Protein AF-A0A9X2M838-F1 (afdb_monomer)

Mean predicted aligned error: 7.65 Å

Radius of gyration: 12.62 Å; Cα contacts (8 Å, |Δi|>4): 102; chains: 1; bounding box: 29×28×32 Å

Solvent-accessible surface area (backbone atoms only — not comparable to full-atom values): 4240 Å² total; per-residue (Å²): 124,51,38,65,60,26,83,43,43,74,52,36,65,90,67,53,83,52,89,87,61,78,36,31,33,61,85,77,72,38,72,37,48,59,48,72,78,44,67,57,96,88,40,77,45,82,80,44,78,47,25,37,68,40,72,68,45,56,75,54,73,45,75,64,48,72,89,124

Sequence (68 aa):
MDCNNCKHLNMTELEQTDKRKDHICLKYNKRVFHDGISIRHGIAIKHNSTLYPCWNCWNDNYLNYETR

Organism: NCBI:txid2963284

Foldseek 3Di:
DACLQFPQWPDALVRCPDPVDFTARNVVRDTWDADDFDDDPNDRDPDDSGTDDDPVCVVVVVPRGDPD

Structure (mmCIF, N/CA/C/O backbone):
data_AF-A0A9X2M838-F1
#
_entry.id   AF-A0A9X2M838-F1
#
loop_
_atom_site.group_PDB
_atom_site.id
_atom_site.type_symbol
_atom_site.label_atom_id
_atom_site.label_alt_id
_atom_site.label_comp_id
_atom_site.label_asym_id
_atom_site.label_entity_id
_atom_site.label_seq_id
_atom_site.pdbx_PDB_ins_code
_atom_site.Cartn_x
_atom_site.Cartn_y
_atom_site.Cartn_z
_atom_site.occupancy
_atom_site.B_iso_or_equiv
_atom_site.auth_seq_id
_atom_site.auth_comp_id
_atom_site.auth_asym_id
_atom_site.auth_atom_id
_atom_site.pdbx_PDB_model_num
ATOM 1 N N . MET A 1 1 ? -3.211 7.847 -7.012 1.00 72.44 1 MET A N 1
ATOM 2 C CA . MET A 1 1 ? -3.491 7.327 -5.658 1.00 72.44 1 MET A CA 1
ATOM 3 C C . MET A 1 1 ? -2.744 6.031 -5.499 1.00 72.44 1 MET A C 1
ATOM 5 O O . MET A 1 1 ? -2.843 5.207 -6.396 1.00 72.44 1 MET A O 1
ATOM 9 N N . ASP A 1 2 ? -1.984 5.890 -4.418 1.00 83.06 2 ASP A N 1
ATOM 10 C CA . ASP A 1 2 ? -1.109 4.739 -4.203 1.00 83.06 2 ASP A CA 1
ATOM 11 C C . ASP A 1 2 ? -1.518 3.983 -2.938 1.00 83.06 2 ASP A C 1
ATOM 13 O O . ASP A 1 2 ? -1.467 4.529 -1.832 1.00 83.06 2 ASP A O 1
ATOM 17 N N . CYS A 1 3 ? -1.962 2.735 -3.112 1.00 85.75 3 CYS A N 1
ATOM 18 C CA . CYS A 1 3 ? -2.392 1.842 -2.041 1.00 85.75 3 CYS A CA 1
ATOM 19 C C . CYS A 1 3 ? -1.301 1.598 -0.997 1.00 85.75 3 CYS A C 1
ATOM 21 O O . CYS A 1 3 ? -1.665 1.238 0.118 1.00 85.75 3 CYS A O 1
ATOM 23 N N . ASN A 1 4 ? -0.023 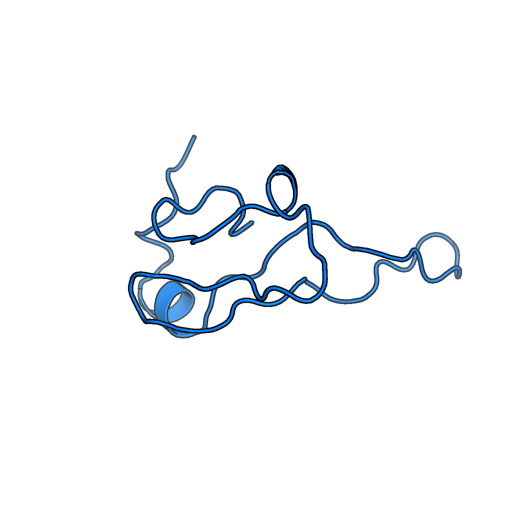1.861 -1.293 1.00 86.00 4 ASN A N 1
ATOM 24 C CA . ASN A 1 4 ? 1.045 1.845 -0.288 1.00 86.00 4 ASN A CA 1
ATOM 25 C C . ASN A 1 4 ? 0.747 2.734 0.936 1.00 86.00 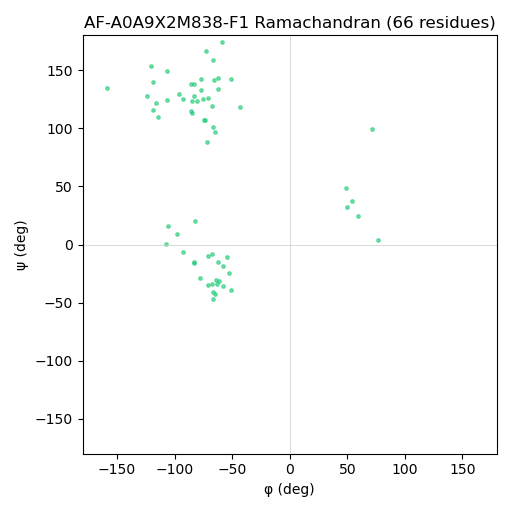4 ASN A C 1
ATOM 27 O O . ASN A 1 4 ? 1.242 2.453 2.019 1.00 86.00 4 ASN A O 1
ATOM 31 N N . ASN A 1 5 ? -0.099 3.762 0.800 1.00 85.12 5 ASN A N 1
ATOM 32 C CA . ASN A 1 5 ? -0.518 4.632 1.909 1.00 85.12 5 ASN A CA 1
ATOM 33 C C . ASN A 1 5 ? -1.889 4.255 2.511 1.00 85.12 5 ASN A C 1
ATOM 35 O O . ASN A 1 5 ? -2.466 5.014 3.288 1.00 85.12 5 ASN A O 1
ATOM 39 N N . CYS A 1 6 ? -2.471 3.119 2.125 1.00 85.94 6 CYS A N 1
ATOM 40 C CA . CYS A 1 6 ? -3.780 2.689 2.608 1.00 85.94 6 CYS A CA 1
ATOM 41 C C . CYS A 1 6 ? -3.649 1.940 3.940 1.00 85.94 6 CYS A C 1
ATOM 43 O O . CYS A 1 6 ? -3.032 0.880 4.005 1.00 85.94 6 CYS A O 1
ATOM 45 N N . LYS A 1 7 ? -4.343 2.413 4.983 1.00 86.19 7 LYS A N 1
ATOM 46 C CA . LYS A 1 7 ? -4.387 1.764 6.313 1.00 86.19 7 LYS A CA 1
ATOM 47 C C . LYS A 1 7 ? -4.988 0.353 6.320 1.00 86.19 7 LYS A C 1
ATOM 49 O O . LYS A 1 7 ? -4.904 -0.364 7.310 1.00 86.19 7 LYS A O 1
ATOM 54 N N . HIS A 1 8 ? -5.669 -0.018 5.239 1.00 89.12 8 HIS A N 1
ATOM 55 C CA . HIS A 1 8 ? -6.284 -1.329 5.067 1.00 89.12 8 HIS A CA 1
ATOM 56 C C . HIS A 1 8 ? -5.506 -2.208 4.087 1.00 89.12 8 HIS A C 1
ATOM 58 O O . HIS A 1 8 ? -6.064 -3.184 3.595 1.00 89.12 8 HIS A O 1
ATOM 64 N N . LEU A 1 9 ? -4.262 -1.867 3.756 1.00 90.94 9 LEU A N 1
ATOM 65 C CA . LEU A 1 9 ? -3.386 -2.741 2.988 1.00 90.94 9 LEU A CA 1
ATOM 66 C C . LEU A 1 9 ? -2.704 -3.751 3.922 1.00 90.94 9 LEU A C 1
ATOM 68 O O . LEU A 1 9 ? -2.298 -3.400 5.024 1.00 90.94 9 LEU A O 1
ATOM 72 N N . ASN A 1 10 ? -2.599 -5.009 3.497 1.00 93.12 10 ASN A N 1
ATOM 73 C CA . ASN A 1 10 ? -1.939 -6.058 4.279 1.00 93.12 10 ASN A CA 1
ATOM 74 C C . ASN A 1 10 ? -0.411 -5.902 4.356 1.00 93.12 10 ASN A C 1
ATOM 76 O O . ASN A 1 10 ? 0.182 -6.287 5.356 1.00 93.12 10 ASN A O 1
ATOM 80 N N . MET A 1 11 ? 0.207 -5.414 3.281 1.00 92.81 11 MET A N 1
ATOM 81 C CA . MET A 1 11 ? 1.634 -5.152 3.156 1.00 92.81 11 MET A CA 1
ATOM 82 C C . MET A 1 11 ? 1.854 -4.136 2.039 1.00 92.81 11 MET A C 1
ATOM 84 O O . MET A 1 11 ? 1.280 -4.269 0.953 1.00 92.81 11 MET A O 1
ATOM 88 N N . THR A 1 12 ? 2.689 -3.142 2.294 1.00 89.69 12 THR A N 1
ATOM 89 C CA . THR A 1 12 ? 3.189 -2.211 1.278 1.00 89.69 12 THR A CA 1
ATOM 90 C C . THR A 1 12 ? 4.211 -2.891 0.365 1.00 89.69 12 THR A C 1
ATOM 92 O O . THR A 1 12 ? 4.724 -3.967 0.671 1.00 89.69 12 THR A O 1
ATOM 95 N N . GLU A 1 13 ? 4.544 -2.257 -0.756 1.00 87.75 13 GLU A N 1
ATOM 96 C CA . GLU A 1 13 ? 5.625 -2.703 -1.642 1.00 87.75 13 GLU A CA 1
ATOM 97 C C . GLU A 1 13 ? 6.974 -2.771 -0.913 1.00 87.75 13 GLU A C 1
ATOM 99 O O . GLU A 1 13 ? 7.772 -3.673 -1.151 1.00 87.75 13 GLU A O 1
ATOM 104 N N . LEU A 1 14 ? 7.225 -1.844 0.018 1.00 87.88 14 LEU A N 1
ATOM 105 C CA . LEU A 1 14 ? 8.459 -1.834 0.807 1.00 87.88 14 LEU A CA 1
ATOM 106 C C . LEU A 1 14 ? 8.542 -3.037 1.758 1.00 87.88 14 LEU A C 1
ATOM 108 O O . LEU A 1 14 ? 9.624 -3.563 2.010 1.00 87.88 14 LEU A O 1
ATOM 112 N N . GLU A 1 15 ? 7.400 -3.473 2.285 1.00 89.62 15 GLU A N 1
ATOM 113 C CA . GLU A 1 15 ? 7.294 -4.614 3.200 1.00 89.62 15 GLU A CA 1
ATOM 114 C C . GLU A 1 15 ? 7.238 -5.961 2.465 1.00 89.62 15 GLU A C 1
ATOM 116 O O . GLU A 1 15 ? 7.460 -7.014 3.076 1.00 89.62 15 GLU A O 1
ATOM 121 N N . GLN A 1 16 ? 6.957 -5.958 1.158 1.00 88.94 16 GLN A N 1
ATOM 122 C CA . GLN A 1 16 ? 6.883 -7.166 0.346 1.00 88.94 16 GLN A CA 1
ATOM 123 C C . GLN A 1 16 ? 8.283 -7.756 0.116 1.00 88.94 16 GLN A C 1
ATOM 125 O O . GLN A 1 16 ? 8.963 -7.519 -0.879 1.00 88.94 16 GLN A O 1
ATOM 130 N N . THR A 1 17 ? 8.704 -8.604 1.049 1.00 87.19 17 THR A N 1
ATOM 131 C CA . THR A 1 17 ? 9.949 -9.382 0.941 1.00 87.19 17 THR A CA 1
ATOM 132 C C . THR A 1 17 ? 9.809 -10.593 0.013 1.00 87.19 17 THR A C 1
ATOM 134 O O . THR A 1 17 ? 10.780 -11.004 -0.622 1.00 87.19 17 THR A O 1
ATOM 137 N N . ASP A 1 18 ? 8.598 -11.147 -0.103 1.00 86.44 18 ASP A N 1
ATOM 138 C CA . ASP A 1 18 ? 8.269 -12.270 -0.983 1.00 86.44 18 ASP A CA 1
ATOM 139 C C . ASP A 1 18 ? 7.294 -11.832 -2.082 1.00 86.44 18 ASP A C 1
ATOM 141 O O . ASP A 1 18 ? 6.107 -11.618 -1.835 1.00 86.44 18 ASP A O 1
ATOM 145 N N . LYS A 1 19 ? 7.793 -11.773 -3.321 1.00 81.50 19 LYS A N 1
ATOM 146 C CA . LYS A 1 19 ? 7.037 -11.351 -4.513 1.00 81.50 19 LYS A CA 1
ATOM 147 C C . LYS A 1 19 ? 5.923 -12.310 -4.933 1.00 81.50 19 LYS A C 1
ATOM 149 O O . LYS A 1 19 ? 5.175 -12.011 -5.859 1.00 81.50 19 LYS A O 1
ATOM 154 N N . ARG A 1 20 ? 5.831 -13.490 -4.314 1.00 85.25 20 ARG A N 1
ATOM 155 C CA . ARG A 1 20 ? 4.713 -14.421 -4.530 1.00 85.25 20 ARG A CA 1
ATOM 156 C C . ARG A 1 20 ? 3.502 -14.068 -3.674 1.00 85.25 20 ARG A C 1
ATOM 158 O O . ARG A 1 20 ? 2.422 -14.593 -3.933 1.00 85.25 20 ARG A O 1
ATOM 165 N N . LYS A 1 21 ? 3.670 -13.224 -2.650 1.00 88.50 21 LYS A N 1
ATOM 166 C CA . LYS A 1 21 ? 2.570 -12.787 -1.794 1.00 88.50 21 LYS A CA 1
ATOM 167 C C . LYS A 1 21 ? 1.835 -11.627 -2.434 1.00 88.50 21 LYS A C 1
ATOM 169 O O . LYS A 1 21 ? 2.432 -10.613 -2.772 1.00 88.50 21 LYS A O 1
ATOM 174 N N . ASP A 1 22 ? 0.525 -11.770 -2.533 1.00 90.25 22 ASP A N 1
ATOM 175 C CA . ASP A 1 22 ? -0.322 -10.721 -3.069 1.00 90.25 22 ASP A CA 1
ATOM 176 C C . ASP A 1 22 ? -0.561 -9.604 -2.053 1.00 90.25 22 ASP A C 1
ATOM 178 O O . ASP A 1 22 ? -0.788 -9.836 -0.859 1.00 90.25 22 ASP A O 1
ATOM 182 N N . HIS A 1 23 ? -0.595 -8.379 -2.564 1.00 90.56 23 HIS A N 1
ATOM 183 C CA . HIS A 1 23 ? -1.142 -7.246 -1.841 1.00 90.56 23 HIS A CA 1
ATOM 184 C C . HIS A 1 23 ? -2.663 -7.401 -1.757 1.00 90.56 23 HIS A C 1
ATOM 186 O O . HIS A 1 23 ? -3.350 -7.573 -2.766 1.00 90.56 23 HIS A O 1
ATOM 192 N N . ILE A 1 24 ? -3.202 -7.337 -0.547 1.00 91.94 24 ILE A N 1
ATOM 193 C CA . ILE A 1 24 ? -4.614 -7.523 -0.234 1.00 91.94 24 ILE A CA 1
ATOM 194 C C . ILE A 1 24 ? -5.114 -6.288 0.509 1.00 91.94 24 ILE A C 1
ATOM 196 O O . ILE A 1 24 ? -4.569 -5.889 1.536 1.00 91.94 24 ILE A O 1
ATOM 200 N N . CYS A 1 25 ? -6.208 -5.714 0.022 1.00 91.56 25 CYS A N 1
ATOM 201 C CA . CYS A 1 25 ? -7.021 -4.795 0.794 1.00 91.56 25 CYS A CA 1
ATOM 202 C C . CYS A 1 25 ? -7.814 -5.590 1.840 1.00 91.56 25 CYS A C 1
ATOM 204 O O . CYS A 1 25 ? -8.779 -6.275 1.502 1.00 91.56 25 CYS A O 1
ATOM 206 N N . LEU A 1 26 ? -7.426 -5.474 3.107 1.00 91.44 26 LEU A N 1
ATOM 207 C CA . LEU A 1 26 ? -8.023 -6.147 4.261 1.00 91.44 26 LEU A CA 1
ATOM 208 C C . LEU A 1 26 ? -9.494 -5.769 4.480 1.00 91.44 26 LEU A C 1
ATOM 210 O O . LEU A 1 26 ? -10.274 -6.604 4.920 1.00 91.44 26 LEU A O 1
ATOM 214 N N . LYS A 1 27 ? -9.899 -4.539 4.129 1.00 90.38 27 LYS A N 1
ATOM 215 C CA . LYS A 1 27 ? -11.285 -4.064 4.310 1.00 90.38 27 LYS A CA 1
ATOM 216 C C . LYS A 1 27 ? -12.291 -4.836 3.452 1.00 90.38 27 LYS A C 1
ATOM 218 O O . LYS A 1 27 ? -13.364 -5.178 3.933 1.00 90.38 27 LYS A O 1
ATOM 223 N N . TYR A 1 28 ? -11.951 -5.105 2.191 1.00 90.00 28 TYR A N 1
ATOM 224 C CA . TYR A 1 28 ? -12.832 -5.822 1.255 1.00 90.00 28 TYR A CA 1
ATOM 225 C C . TYR A 1 28 ? -12.359 -7.248 0.964 1.00 90.00 28 TYR A C 1
ATOM 227 O O . TYR A 1 28 ? -12.984 -7.952 0.172 1.00 90.00 28 TYR A O 1
ATOM 235 N N . ASN A 1 29 ? -11.243 -7.658 1.573 1.00 91.31 29 ASN A N 1
ATOM 236 C CA . ASN A 1 29 ? -10.539 -8.905 1.298 1.00 91.31 29 ASN A CA 1
ATOM 237 C C . ASN A 1 29 ? -10.317 -9.127 -0.213 1.00 91.31 29 ASN A C 1
ATOM 239 O O . ASN A 1 29 ? -10.657 -10.168 -0.779 1.00 91.31 29 ASN A O 1
ATOM 243 N N . LYS A 1 30 ? -9.814 -8.091 -0.897 1.00 89.69 30 LYS A N 1
ATOM 244 C CA . LYS A 1 30 ? -9.581 -8.094 -2.350 1.00 89.69 30 LYS A CA 1
ATOM 245 C C . LYS A 1 30 ? -8.111 -7.898 -2.662 1.00 89.69 30 LYS A C 1
ATOM 247 O O . LYS A 1 30 ? -7.464 -7.048 -2.060 1.00 89.69 30 LYS A O 1
ATOM 252 N N . ARG A 1 31 ? -7.614 -8.629 -3.659 1.00 89.00 31 ARG A N 1
ATOM 253 C CA . ARG A 1 31 ? -6.287 -8.396 -4.229 1.00 89.00 31 ARG A CA 1
ATOM 254 C C . ARG A 1 31 ? -6.210 -7.002 -4.852 1.00 89.00 31 ARG A C 1
ATOM 256 O O . ARG A 1 31 ? -7.122 -6.604 -5.577 1.00 89.00 31 ARG A O 1
ATOM 263 N N . VAL A 1 32 ? -5.128 -6.287 -4.562 1.00 87.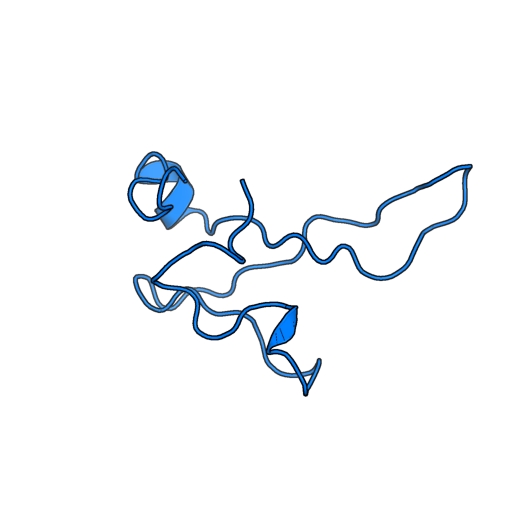56 32 VAL A N 1
ATOM 264 C CA . VAL A 1 32 ? -4.732 -5.056 -5.253 1.00 87.56 32 VAL A CA 1
ATOM 265 C C . VAL A 1 32 ? -3.534 -5.345 -6.144 1.00 87.56 32 VAL A C 1
ATOM 267 O O . VAL A 1 32 ? -2.745 -6.253 -5.882 1.00 87.56 32 VAL A O 1
ATOM 270 N N . PHE A 1 33 ? -3.445 -4.605 -7.240 1.00 84.88 33 PHE A N 1
ATOM 271 C CA . PHE A 1 33 ? -2.488 -4.862 -8.306 1.00 84.88 33 PHE A CA 1
ATOM 272 C C . PHE A 1 33 ? -1.590 -3.647 -8.502 1.00 84.88 33 PHE A C 1
AT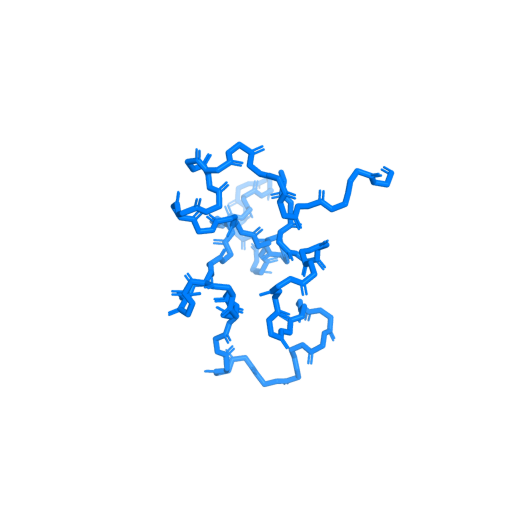OM 274 O O . PHE A 1 33 ? -1.991 -2.515 -8.223 1.00 84.88 33 PHE A O 1
ATOM 281 N N . HIS A 1 34 ? -0.387 -3.893 -9.005 1.00 82.50 34 HIS A N 1
ATOM 282 C CA . HIS A 1 34 ? 0.497 -2.834 -9.471 1.00 82.50 34 HIS A CA 1
ATOM 283 C C . HIS A 1 34 ? -0.122 -2.144 -10.685 1.00 82.50 34 HIS A C 1
ATOM 285 O O . HIS A 1 34 ? -0.711 -2.810 -11.543 1.00 82.50 34 HIS A O 1
ATOM 291 N N . ASP A 1 35 ? 0.037 -0.827 -10.770 1.00 68.88 35 ASP A N 1
ATOM 292 C CA . ASP A 1 35 ? -0.207 -0.114 -12.021 1.00 68.88 35 ASP A CA 1
ATOM 293 C C . ASP A 1 35 ? 0.777 -0.625 -13.093 1.00 68.88 35 ASP A C 1
ATOM 295 O O . ASP A 1 35 ? 1.904 -1.019 -12.791 1.00 68.88 35 ASP A O 1
ATOM 299 N N . GLY A 1 36 ? 0.324 -0.717 -14.339 1.00 64.19 36 GLY A N 1
ATOM 300 C CA . GLY A 1 36 ? 1.008 -1.418 -15.421 1.00 64.19 36 GLY A CA 1
ATOM 301 C C . GLY A 1 36 ? 2.425 -0.909 -15.728 1.00 64.19 36 GLY A C 1
ATOM 302 O O . GLY A 1 36 ? 2.922 0.074 -15.178 1.00 64.19 36 GLY A O 1
ATOM 303 N N . ILE A 1 37 ? 3.091 -1.629 -16.637 1.00 56.19 37 ILE A N 1
ATOM 304 C CA . ILE A 1 37 ? 4.478 -1.416 -17.081 1.00 56.19 37 ILE A CA 1
ATOM 305 C C . ILE A 1 37 ? 4.772 0.075 -17.310 1.00 56.19 37 ILE A C 1
ATOM 307 O O . ILE A 1 37 ? 4.210 0.702 -18.206 1.00 56.19 37 ILE A O 1
ATOM 311 N N . SER A 1 38 ? 5.725 0.621 -16.553 1.00 53.47 38 SER A N 1
ATOM 312 C CA . SER A 1 38 ? 6.286 1.941 -16.838 1.00 53.47 38 SER A CA 1
ATOM 313 C C . SER A 1 38 ? 7.223 1.838 -18.042 1.00 53.47 38 SER A C 1
ATOM 315 O O . SER A 1 38 ? 8.324 1.297 -17.937 1.00 53.47 38 SER A O 1
ATOM 317 N N . ILE A 1 39 ? 6.806 2.356 -19.200 1.00 52.47 39 ILE A N 1
ATOM 318 C CA . ILE A 1 39 ? 7.705 2.524 -20.348 1.00 52.47 39 ILE A CA 1
ATOM 319 C C . ILE A 1 39 ? 8.420 3.865 -20.199 1.00 52.47 39 ILE A C 1
ATOM 321 O O . ILE A 1 39 ? 7.797 4.923 -20.265 1.00 52.47 39 ILE A O 1
ATOM 325 N N . ARG A 1 40 ? 9.744 3.831 -20.015 1.00 47.81 40 ARG A N 1
ATOM 326 C CA . ARG A 1 40 ? 10.599 5.026 -20.064 1.00 47.81 40 ARG A CA 1
ATOM 327 C C . ARG A 1 40 ? 11.559 4.877 -21.241 1.00 47.81 40 ARG A C 1
ATOM 329 O O . ARG A 1 40 ? 12.288 3.894 -21.314 1.00 47.81 40 ARG A O 1
ATOM 336 N N . HIS A 1 41 ? 11.532 5.830 -22.174 1.00 53.31 41 HIS A N 1
ATOM 337 C CA . HIS A 1 41 ? 12.376 5.839 -23.382 1.00 53.31 41 HIS A CA 1
ATOM 338 C C . HIS A 1 41 ? 12.293 4.559 -24.245 1.00 53.31 41 HIS A C 1
ATOM 340 O O . HIS A 1 41 ? 13.300 4.099 -24.772 1.00 53.31 41 HIS A O 1
ATOM 346 N N . GLY A 1 42 ? 11.107 3.953 -24.378 1.00 53.69 42 GLY A N 1
ATOM 347 C CA . GLY A 1 42 ? 10.918 2.739 -25.189 1.00 53.69 42 GLY A CA 1
ATOM 348 C C . GLY A 1 42 ? 11.413 1.441 -24.538 1.00 53.69 42 GLY A C 1
ATOM 349 O O . GLY A 1 42 ? 11.326 0.380 -25.149 1.00 53.69 42 GLY A O 1
ATOM 350 N N . ILE A 1 43 ? 11.883 1.500 -23.289 1.00 57.81 43 ILE A N 1
ATOM 351 C CA . ILE A 1 43 ? 12.302 0.340 -22.504 1.00 57.81 43 ILE A CA 1
ATOM 352 C C . ILE A 1 43 ? 11.231 0.080 -21.441 1.00 57.81 43 ILE A C 1
ATOM 354 O O . ILE A 1 43 ? 10.884 0.970 -20.660 1.00 57.81 43 ILE A O 1
ATOM 358 N N . ALA A 1 44 ? 10.696 -1.142 -21.414 1.00 56.75 44 ALA A N 1
ATOM 359 C CA . ALA A 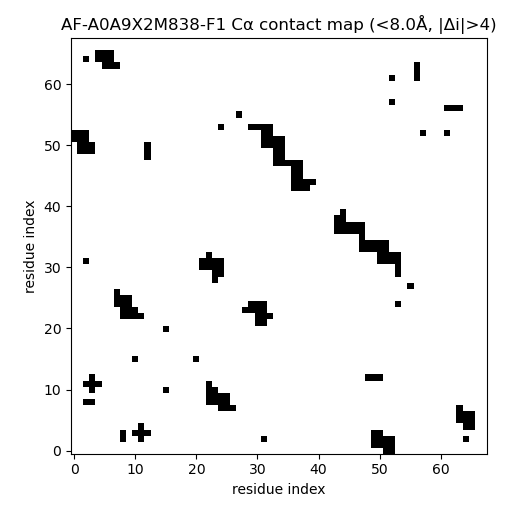1 44 ? 9.807 -1.598 -20.352 1.00 56.75 44 ALA A CA 1
ATOM 360 C C . ALA A 1 44 ? 10.605 -1.687 -19.043 1.00 56.75 44 ALA A C 1
ATOM 362 O O . ALA A 1 44 ? 11.370 -2.633 -18.837 1.00 56.75 44 ALA A O 1
ATOM 363 N N . ILE A 1 45 ? 10.459 -0.692 -18.165 1.00 52.47 45 ILE A N 1
ATOM 364 C CA . ILE A 1 45 ? 11.081 -0.734 -16.845 1.00 52.47 45 ILE A CA 1
ATOM 365 C C . ILE A 1 45 ? 10.207 -1.600 -15.938 1.00 52.47 45 ILE A C 1
ATOM 367 O O . ILE A 1 45 ? 9.002 -1.406 -15.783 1.00 52.47 45 ILE A O 1
ATOM 371 N N . LYS A 1 46 ? 10.861 -2.624 -15.396 1.00 56.41 46 LYS A N 1
ATOM 372 C CA . LYS A 1 46 ? 10.303 -3.700 -14.584 1.00 56.41 46 LYS A CA 1
ATOM 373 C C . LYS A 1 46 ? 10.045 -3.182 -13.157 1.00 56.41 46 LYS A C 1
ATOM 375 O O . LYS A 1 46 ? 10.945 -2.598 -12.567 1.00 56.41 46 LYS A O 1
ATOM 380 N N . HIS A 1 47 ? 8.854 -3.479 -12.625 1.00 57.00 47 HIS A N 1
ATOM 381 C CA . HIS A 1 47 ? 8.280 -3.060 -11.328 1.00 57.00 47 HIS A CA 1
ATOM 382 C C . HIS A 1 47 ? 7.862 -1.584 -11.234 1.00 57.00 47 HIS A C 1
ATOM 384 O O . HIS A 1 47 ? 8.665 -0.698 -10.960 1.00 57.00 47 HIS A O 1
ATOM 390 N N . ASN A 1 48 ? 6.561 -1.342 -11.396 1.00 67.31 48 ASN A N 1
ATOM 391 C CA . ASN A 1 48 ? 5.914 -0.154 -10.859 1.00 67.31 48 ASN A CA 1
ATOM 392 C C . ASN A 1 48 ? 5.548 -0.463 -9.401 1.00 67.31 48 ASN A C 1
ATOM 394 O O . ASN A 1 48 ? 4.730 -1.343 -9.142 1.00 67.31 48 ASN A O 1
ATOM 398 N N . SER A 1 49 ? 6.185 0.218 -8.451 1.00 76.19 49 SER A N 1
ATOM 399 C CA . SER A 1 49 ? 5.933 0.045 -7.014 1.00 76.19 49 SER A CA 1
ATOM 400 C C . SER A 1 49 ? 4.574 0.595 -6.574 1.00 76.19 49 SER A C 1
ATOM 402 O O . SER A 1 49 ? 4.155 0.361 -5.445 1.00 76.19 49 SER A O 1
ATOM 404 N N . THR A 1 50 ? 3.888 1.332 -7.450 1.00 83.31 50 THR A N 1
ATOM 405 C CA . THR A 1 50 ? 2.590 1.945 -7.166 1.00 83.31 50 THR A CA 1
ATOM 406 C C . THR A 1 50 ? 1.491 0.893 -7.189 1.00 83.31 50 THR A C 1
ATOM 408 O O . THR A 1 50 ? 1.290 0.214 -8.200 1.00 83.31 50 THR A O 1
ATOM 411 N N . LEU A 1 51 ? 0.732 0.801 -6.099 1.00 85.75 51 LEU A N 1
ATOM 412 C CA . LEU A 1 51 ? -0.408 -0.101 -5.990 1.00 85.75 51 LEU A CA 1
ATOM 413 C C . LEU A 1 51 ? -1.701 0.648 -6.306 1.00 85.75 51 LEU A C 1
ATOM 415 O O . LEU A 1 51 ? -1.984 1.697 -5.721 1.00 85.75 51 LEU A O 1
ATOM 419 N N . TYR A 1 52 ? -2.524 0.101 -7.198 1.00 82.94 52 TYR A N 1
ATOM 420 C CA . TYR A 1 52 ? -3.800 0.713 -7.543 1.00 82.94 52 TYR A CA 1
ATOM 421 C C . TYR A 1 52 ? -4.907 0.290 -6.558 1.00 82.94 52 TYR A C 1
ATOM 423 O O . TYR A 1 52 ? -4.985 -0.886 -6.183 1.00 82.94 52 TYR A O 1
ATOM 431 N N . PRO A 1 53 ? -5.786 1.218 -6.133 1.00 82.25 53 PRO A N 1
ATOM 432 C CA . PRO A 1 53 ? -6.968 0.896 -5.339 1.00 82.25 53 PRO A CA 1
ATOM 433 C C . PRO A 1 53 ? -7.814 -0.221 -5.955 1.00 82.25 53 PRO A C 1
ATOM 435 O O . PRO A 1 53 ? -8.041 -0.264 -7.161 1.00 82.25 53 PRO A O 1
ATOM 438 N N . CYS A 1 54 ? -8.373 -1.093 -5.114 1.00 85.31 54 CYS A N 1
ATOM 439 C CA . CYS A 1 54 ? -9.405 -2.018 -5.578 1.00 85.31 54 CYS A CA 1
ATOM 440 C C . CYS A 1 54 ? -10.692 -1.264 -5.970 1.00 85.31 54 CYS A C 1
ATOM 44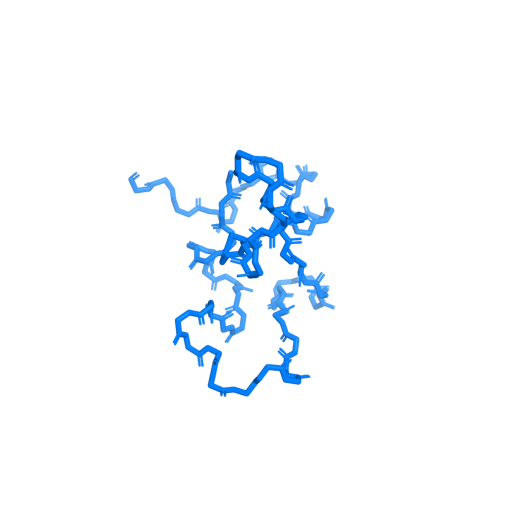2 O O . CYS A 1 54 ? -10.958 -0.166 -5.476 1.00 85.31 54 CYS A O 1
ATOM 444 N N . TRP A 1 55 ? -11.532 -1.894 -6.796 1.00 83.56 55 TRP A N 1
ATOM 445 C CA . TRP A 1 55 ? -12.815 -1.339 -7.251 1.00 83.56 55 TRP A CA 1
ATOM 446 C C . TRP A 1 55 ? -13.707 -0.822 -6.110 1.00 83.56 55 TRP A C 1
ATOM 448 O O . TRP A 1 55 ? -14.330 0.229 -6.221 1.00 83.56 55 TRP A O 1
ATOM 458 N N . ASN A 1 56 ? -13.734 -1.525 -4.976 1.00 86.88 56 ASN A N 1
ATOM 459 C CA . ASN A 1 56 ? -14.505 -1.103 -3.809 1.00 86.88 56 ASN A CA 1
ATOM 460 C C . ASN A 1 56 ? -13.966 0.194 -3.184 1.00 86.88 56 ASN A C 1
ATOM 462 O O . ASN A 1 56 ? -14.750 1.070 -2.840 1.00 86.88 56 ASN A O 1
ATOM 466 N N . CYS A 1 57 ? -12.641 0.354 -3.083 1.00 85.00 57 CYS A N 1
ATOM 467 C CA . CYS A 1 57 ? -12.044 1.616 -2.637 1.00 85.00 57 CYS A CA 1
ATOM 468 C C . CYS A 1 57 ? -12.359 2.766 -3.600 1.00 85.00 57 CYS A C 1
ATOM 470 O O . CYS A 1 57 ? -12.490 3.901 -3.146 1.00 85.00 57 CYS A O 1
ATOM 472 N N . TRP A 1 58 ? -12.458 2.478 -4.902 1.00 82.38 58 TRP A N 1
ATOM 473 C CA . TRP A 1 58 ? -12.805 3.483 -5.902 1.00 82.38 58 TRP A CA 1
ATOM 474 C C . TRP A 1 58 ? -14.240 3.991 -5.729 1.00 82.38 58 TRP A C 1
ATOM 476 O O . TRP A 1 58 ? -14.452 5.200 -5.673 1.00 82.38 58 TRP A O 1
ATOM 486 N N . ASN A 1 59 ? -15.203 3.080 -5.555 1.00 84.06 59 ASN A N 1
ATOM 487 C CA . ASN A 1 59 ? -16.607 3.436 -5.317 1.00 84.06 59 ASN A CA 1
ATOM 488 C C . ASN A 1 59 ? -16.824 4.187 -3.998 1.00 84.06 59 ASN A C 1
ATOM 490 O O . ASN A 1 59 ? -17.697 5.046 -3.918 1.00 84.06 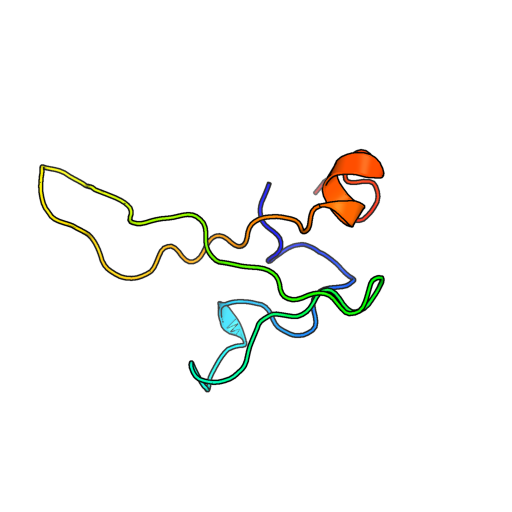59 ASN A O 1
ATOM 494 N N . ASP A 1 60 ? -15.997 3.916 -2.989 1.00 83.88 60 ASP A N 1
ATOM 495 C CA . ASP A 1 60 ? -16.045 4.606 -1.698 1.00 83.88 60 ASP A CA 1
ATOM 496 C C . ASP A 1 60 ? -15.305 5.963 -1.724 1.00 83.88 60 ASP A C 1
ATOM 498 O O . ASP A 1 60 ? -14.891 6.460 -0.676 1.00 83.88 60 ASP A O 1
ATOM 502 N N . ASN A 1 61 ? -15.087 6.563 -2.905 1.00 75.00 61 ASN A N 1
ATOM 503 C CA . ASN A 1 61 ? -14.369 7.832 -3.099 1.00 75.00 61 ASN A CA 1
ATOM 504 C C . ASN A 1 61 ? -13.010 7.890 -2.387 1.00 75.00 61 ASN A C 1
ATOM 506 O O . ASN A 1 61 ? -12.574 8.951 -1.945 1.00 75.00 61 ASN A O 1
ATOM 510 N N . TYR A 1 62 ? -12.328 6.750 -2.258 1.00 71.12 62 TYR A N 1
ATOM 511 C CA . TYR A 1 62 ? -11.010 6.678 -1.636 1.00 71.12 62 TYR A CA 1
ATOM 512 C C . TYR A 1 62 ? -10.954 7.157 -0.173 1.00 71.12 62 TYR A C 1
ATOM 514 O O . TYR A 1 62 ? -9.874 7.467 0.324 1.00 71.12 62 TYR A O 1
ATOM 522 N N . LEU A 1 63 ? -12.072 7.110 0.565 1.00 63.19 63 LEU A N 1
ATOM 523 C CA . LEU A 1 63 ? -12.163 7.454 2.001 1.00 63.19 63 LEU A CA 1
ATOM 524 C C . LEU A 1 63 ? -11.181 6.687 2.916 1.00 63.19 63 LEU A C 1
ATOM 526 O O . LEU A 1 63 ? -11.046 6.987 4.100 1.00 63.19 63 LEU A O 1
ATOM 530 N N . ASN A 1 64 ? -10.521 5.656 2.387 1.00 63.91 64 ASN A N 1
ATOM 531 C CA . ASN A 1 64 ? -9.582 4.797 3.102 1.00 63.91 64 ASN A CA 1
ATOM 532 C C . ASN A 1 64 ? -8.114 5.260 3.001 1.00 63.91 64 ASN A C 1
ATOM 534 O O . ASN A 1 64 ? -7.255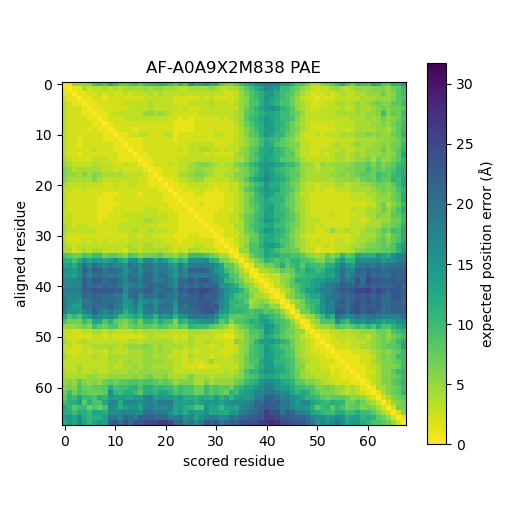 4.650 3.640 1.00 63.91 64 ASN A O 1
ATOM 538 N N . TYR A 1 65 ? -7.822 6.280 2.190 1.00 59.91 65 TYR A N 1
ATOM 539 C CA . TYR A 1 65 ? -6.491 6.869 2.053 1.00 59.91 65 TYR A CA 1
ATOM 540 C C . TYR A 1 65 ? -6.368 8.041 3.024 1.00 59.91 65 TYR A C 1
ATOM 542 O O . TYR A 1 65 ? -7.202 8.944 2.999 1.00 59.91 65 TYR A O 1
ATOM 550 N N . GLU A 1 66 ? -5.349 8.042 3.885 1.00 54.16 66 GLU A N 1
ATOM 551 C CA . GLU A 1 66 ? -5.029 9.260 4.628 1.00 54.16 66 GLU A CA 1
ATOM 552 C C . GLU A 1 66 ? -4.510 10.301 3.631 1.00 54.16 66 GLU A C 1
ATOM 554 O O . GLU A 1 66 ? -3.508 10.081 2.948 1.00 54.16 66 GLU A O 1
ATOM 559 N N . THR A 1 67 ? -5.208 11.433 3.522 1.00 47.41 67 THR A N 1
ATOM 560 C CA . THR A 1 67 ? -4.636 12.661 2.967 1.00 47.41 67 THR A CA 1
ATOM 561 C C . THR A 1 67 ? -3.525 13.098 3.912 1.00 47.41 67 THR A C 1
ATOM 563 O O . THR A 1 67 ? -3.806 13.683 4.958 1.00 47.41 67 THR A O 1
ATOM 566 N N . ARG A 1 68 ? -2.286 12.742 3.584 1.00 44.88 68 ARG A N 1
ATOM 567 C CA . ARG A 1 68 ? -1.098 13.356 4.174 1.00 44.88 68 ARG A CA 1
ATOM 568 C C . ARG A 1 68 ? -0.695 14.580 3.372 1.00 44.88 68 ARG A C 1
ATOM 570 O O . ARG A 1 68 ? -0.738 14.487 2.125 1.00 44.88 68 ARG A O 1
#

Second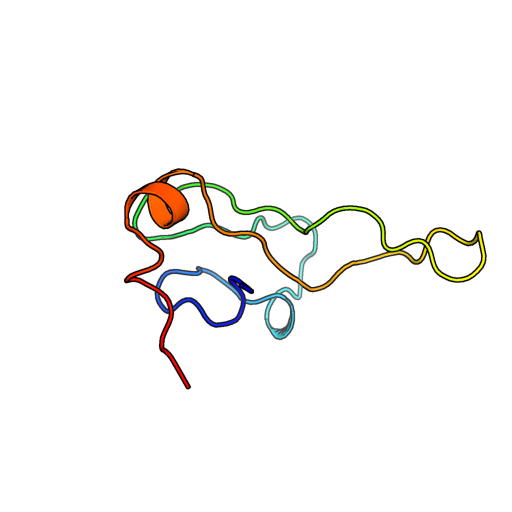ary structure (DSSP, 8-state):
--GGGBTTBS--TTT---TTSPPEETTTTEE-EE---EEETTEEES---PEEPPHHHHHTTTTTB---

pLDDT: mean 77.4, std 14.47, range [44.88, 93.12]